Protein AF-A0A6N6T7V5-F1 (afdb_monomer_lite)

Structure (mmCIF, N/CA/C/O backbone):
data_AF-A0A6N6T7V5-F1
#
_entry.id   AF-A0A6N6T7V5-F1
#
loop_
_atom_site.group_PDB
_atom_site.id
_atom_site.type_symbol
_atom_site.label_atom_id
_atom_site.label_alt_id
_atom_site.label_comp_id
_atom_site.label_asym_id
_atom_site.label_entity_id
_atom_site.label_seq_id
_atom_site.pdbx_PDB_ins_code
_atom_site.Cartn_x
_atom_site.Cartn_y
_atom_site.Cartn_z
_atom_site.occupancy
_atom_site.B_iso_or_equiv
_atom_site.auth_seq_id
_atom_site.auth_comp_id
_atom_site.auth_asym_id
_atom_site.auth_atom_id
_atom_site.pdbx_PDB_model_num
ATOM 1 N N . MET A 1 1 ? 32.247 30.769 31.955 1.00 55.75 1 MET A N 1
ATOM 2 C CA . MET A 1 1 ? 31.343 29.947 32.799 1.00 55.75 1 MET A CA 1
ATOM 3 C C . MET A 1 1 ? 29.877 29.920 32.310 1.00 55.75 1 MET A C 1
ATOM 5 O O . MET A 1 1 ? 29.006 29.478 33.048 1.00 55.75 1 MET A O 1
ATOM 9 N N . THR A 1 2 ? 29.577 30.352 31.072 1.00 61.09 2 THR A N 1
ATOM 10 C CA . THR A 1 2 ? 28.196 30.536 30.562 1.00 61.09 2 THR A CA 1
ATOM 11 C C . THR A 1 2 ? 27.749 29.492 29.524 1.00 61.09 2 THR A C 1
ATOM 13 O O . THR A 1 2 ? 26.571 29.154 29.494 1.00 61.09 2 THR A O 1
ATOM 16 N N . ARG A 1 3 ? 28.673 28.904 28.740 1.00 61.72 3 ARG A N 1
ATOM 17 C CA . ARG A 1 3 ? 28.368 27.907 27.684 1.00 61.72 3 ARG A CA 1
ATOM 18 C C . ARG A 1 3 ? 27.784 26.577 28.196 1.00 61.72 3 ARG A C 1
ATOM 20 O O . ARG A 1 3 ? 26.954 25.975 27.527 1.00 61.72 3 ARG A O 1
ATOM 27 N N . GLY A 1 4 ? 28.186 26.123 29.386 1.00 66.94 4 GLY A N 1
ATOM 28 C CA . GLY A 1 4 ? 27.654 24.883 29.978 1.00 66.94 4 GLY A CA 1
ATOM 29 C C . GLY A 1 4 ? 26.211 25.027 30.472 1.00 66.94 4 GLY A C 1
ATOM 30 O O . GLY A 1 4 ? 25.406 24.114 30.321 1.00 66.94 4 GLY A O 1
ATOM 31 N N . LYS A 1 5 ? 25.858 26.213 30.987 1.00 67.75 5 LYS A N 1
ATOM 32 C CA . LYS A 1 5 ? 24.499 26.523 31.452 1.00 67.75 5 LYS A CA 1
ATOM 33 C C . LYS A 1 5 ? 23.520 26.672 30.283 1.00 67.75 5 LYS A C 1
ATOM 35 O O . LYS A 1 5 ? 22.391 26.213 30.391 1.00 67.75 5 LYS A O 1
ATOM 40 N N . SER A 1 6 ? 23.962 27.240 29.155 1.00 69.38 6 SER A N 1
ATOM 41 C CA . SER A 1 6 ? 23.141 27.334 27.940 1.00 69.38 6 SER A CA 1
ATOM 42 C C . SER A 1 6 ? 22.887 25.968 27.298 1.00 69.38 6 SER A C 1
ATOM 44 O O . SER A 1 6 ? 21.772 25.703 26.875 1.00 69.38 6 SER A O 1
ATOM 46 N N . LEU A 1 7 ? 23.879 25.071 27.267 1.00 73.38 7 LEU A N 1
ATOM 47 C CA . LEU A 1 7 ? 23.706 23.738 26.676 1.00 73.38 7 LEU A CA 1
ATOM 48 C C . LEU A 1 7 ? 22.769 22.851 27.513 1.00 73.38 7 LEU A C 1
ATOM 50 O O . LEU A 1 7 ? 21.906 22.174 26.962 1.00 73.38 7 LEU A O 1
ATOM 54 N N . ALA A 1 8 ? 22.885 22.921 28.843 1.00 77.31 8 ALA A N 1
ATOM 55 C CA . ALA A 1 8 ? 21.956 22.260 29.759 1.00 77.31 8 ALA A CA 1
ATOM 56 C C . ALA A 1 8 ? 20.521 22.802 29.617 1.00 77.31 8 ALA A C 1
ATOM 58 O O . ALA A 1 8 ? 19.566 22.031 29.647 1.00 77.31 8 ALA A O 1
ATOM 59 N N . PHE A 1 9 ? 20.370 24.113 29.401 1.00 80.44 9 PHE A N 1
ATOM 60 C CA . PHE A 1 9 ? 19.073 24.738 29.149 1.00 80.44 9 PHE A CA 1
ATOM 61 C C . PHE A 1 9 ? 18.451 24.272 27.822 1.00 80.44 9 PHE A C 1
ATOM 63 O O . PHE A 1 9 ? 17.286 23.892 27.805 1.00 80.44 9 PHE A O 1
ATOM 70 N N . LEU A 1 10 ? 19.223 24.215 26.728 1.00 82.56 10 LEU A N 1
ATOM 71 C CA . LEU A 1 10 ? 18.732 23.689 25.446 1.00 82.56 10 LEU A CA 1
ATOM 72 C C . LEU A 1 10 ? 18.331 22.210 25.538 1.00 82.56 10 LEU A C 1
ATOM 74 O O . LEU A 1 10 ? 17.295 21.826 25.000 1.00 82.56 10 LEU A O 1
ATOM 78 N N . ALA A 1 11 ? 19.120 21.388 26.235 1.00 80.44 11 ALA A N 1
ATOM 79 C CA . ALA A 1 11 ? 18.791 19.982 26.450 1.00 80.44 11 ALA A CA 1
ATOM 80 C C . ALA A 1 11 ? 17.488 19.824 27.250 1.00 80.44 11 ALA A C 1
ATOM 82 O O . ALA A 1 11 ? 16.631 19.029 26.875 1.00 80.44 11 ALA A O 1
ATOM 83 N N . ALA A 1 12 ? 17.296 20.628 28.300 1.00 81.50 12 ALA A N 1
ATOM 84 C CA . ALA A 1 12 ? 16.056 20.637 29.070 1.00 81.50 12 ALA A CA 1
ATOM 85 C C .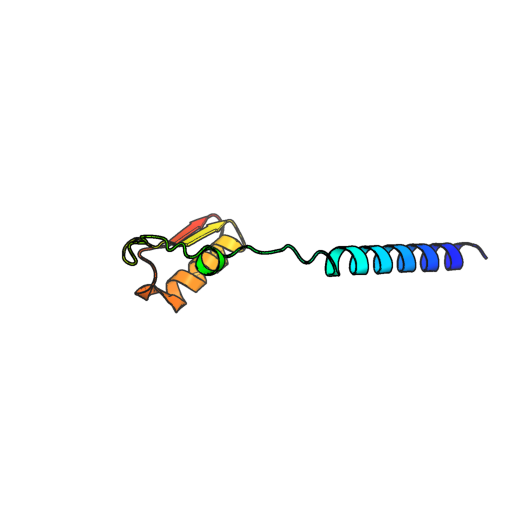 ALA A 1 12 ? 14.848 21.055 28.213 1.00 81.50 12 ALA A C 1
ATOM 87 O O . ALA A 1 12 ? 13.807 20.408 28.278 1.00 81.50 12 ALA A O 1
ATOM 88 N N . VAL A 1 13 ? 14.991 22.075 27.359 1.00 83.12 13 VAL A N 1
ATOM 89 C CA . VAL A 1 13 ? 13.926 22.508 26.437 1.00 83.12 13 VAL A CA 1
ATOM 90 C C . VAL A 1 13 ? 13.577 21.410 25.428 1.00 83.12 13 VAL A C 1
ATOM 92 O O . VAL A 1 13 ? 12.398 21.149 25.205 1.00 83.12 13 VAL A O 1
ATOM 95 N N . ALA A 1 14 ? 14.571 20.721 24.860 1.00 80.50 14 ALA A N 1
ATOM 96 C CA . ALA A 1 14 ? 14.341 19.613 23.931 1.00 80.50 14 ALA A CA 1
ATOM 97 C C . ALA A 1 14 ? 13.631 18.425 24.603 1.00 80.50 14 ALA A C 1
ATOM 99 O O . ALA A 1 14 ? 12.708 17.854 24.025 1.00 80.50 14 ALA A O 1
ATOM 100 N N . VAL A 1 15 ? 14.013 18.084 25.838 1.00 81.56 15 VAL A N 1
ATOM 101 C CA . VAL A 1 15 ? 13.363 17.021 26.621 1.00 81.56 15 VAL A CA 1
ATOM 102 C C . VAL A 1 15 ? 11.919 17.394 26.954 1.00 81.56 15 VAL A C 1
ATOM 104 O O . VAL A 1 15 ? 11.023 16.579 26.759 1.00 81.56 15 VAL A O 1
ATOM 107 N N . VAL A 1 16 ? 11.663 18.633 27.383 1.00 79.00 16 VAL A N 1
ATOM 108 C CA . VAL A 1 16 ? 10.299 19.120 27.645 1.00 79.00 16 VAL A CA 1
ATOM 109 C C . VAL A 1 16 ? 9.452 19.098 26.369 1.00 79.00 16 VAL A C 1
ATOM 111 O O . VAL A 1 16 ? 8.301 18.670 26.416 1.00 79.00 16 VAL A O 1
ATOM 114 N N . PHE A 1 17 ? 10.018 19.484 25.222 1.00 76.62 17 PHE A N 1
ATOM 115 C CA . PHE A 1 17 ? 9.323 19.436 23.935 1.00 76.62 17 PHE A CA 1
ATOM 116 C C . PHE A 1 17 ? 8.987 17.997 23.507 1.00 76.62 17 PHE A C 1
ATOM 118 O O . PHE A 1 17 ? 7.869 17.742 23.070 1.00 76.62 17 PHE A O 1
ATOM 125 N N . MET A 1 18 ? 9.906 17.041 23.693 1.00 75.25 18 MET A N 1
ATOM 126 C CA . MET A 1 18 ? 9.638 15.621 23.424 1.00 75.25 18 MET A CA 1
ATOM 127 C C . MET A 1 18 ? 8.585 15.020 24.365 1.00 75.25 18 MET A C 1
ATOM 129 O O . MET A 1 18 ? 7.765 14.214 23.936 1.00 75.25 18 MET A O 1
ATOM 133 N N . ILE A 1 19 ? 8.576 15.410 25.643 1.00 74.94 19 ILE A N 1
ATOM 134 C CA . ILE A 1 19 ? 7.550 14.959 26.595 1.00 74.94 19 ILE A CA 1
ATOM 135 C C . ILE A 1 19 ? 6.177 15.530 26.211 1.00 74.94 19 ILE A C 1
ATOM 137 O O . ILE A 1 19 ? 5.177 14.818 26.282 1.00 74.94 19 ILE A O 1
ATOM 141 N N . ALA A 1 20 ? 6.120 16.790 25.771 1.00 70.88 20 ALA A N 1
ATOM 142 C CA . ALA A 1 20 ? 4.877 17.436 25.357 1.00 70.88 20 ALA A CA 1
ATOM 143 C C . ALA A 1 20 ? 4.265 16.811 24.091 1.00 70.88 20 ALA A C 1
ATOM 145 O O . ALA A 1 20 ? 3.044 16.726 23.989 1.00 70.88 20 ALA A O 1
ATOM 146 N N . THR A 1 21 ? 5.079 16.338 23.141 1.00 65.81 21 THR A N 1
ATOM 147 C CA . THR A 1 21 ? 4.568 15.649 21.944 1.00 65.81 21 THR A CA 1
ATOM 148 C C . THR A 1 21 ? 4.198 14.188 22.204 1.00 65.81 21 THR A C 1
ATOM 150 O O . THR A 1 21 ? 3.331 13.658 21.515 1.00 65.81 21 THR A O 1
ATOM 153 N N . ALA A 1 22 ? 4.787 13.539 23.214 1.00 65.38 22 ALA A N 1
ATOM 154 C CA . ALA A 1 22 ? 4.480 12.152 23.570 1.00 65.38 22 ALA A CA 1
ATOM 155 C C . ALA A 1 22 ? 3.136 11.976 24.304 1.00 65.38 22 ALA A C 1
ATOM 157 O O . ALA A 1 22 ? 2.565 10.887 24.279 1.00 65.38 22 ALA A O 1
ATOM 158 N N . THR A 1 23 ? 2.621 13.020 24.963 1.00 59.84 23 THR A N 1
ATOM 159 C CA . THR A 1 23 ? 1.371 12.962 25.748 1.00 59.84 23 THR A CA 1
ATOM 160 C C . THR A 1 23 ? 0.139 13.471 25.005 1.00 59.84 23 THR A C 1
ATOM 162 O O . THR A 1 23 ? -0.962 13.435 25.557 1.00 59.84 23 THR A O 1
ATOM 165 N N . ALA A 1 24 ? 0.283 13.882 23.743 1.00 60.72 24 ALA A N 1
ATOM 166 C CA . ALA A 1 24 ? -0.843 14.172 22.865 1.00 60.72 24 ALA A CA 1
ATOM 167 C C . ALA A 1 24 ? -1.524 12.859 22.436 1.00 60.72 24 ALA A C 1
ATOM 169 O O . ALA A 1 24 ? -1.386 12.392 21.308 1.00 60.72 24 ALA A O 1
ATOM 170 N N . ALA A 1 25 ? -2.244 12.233 23.366 1.00 61.44 25 ALA A N 1
ATOM 171 C CA . ALA A 1 25 ? -3.145 11.137 23.060 1.00 61.44 25 ALA A CA 1
ATOM 172 C C . ALA A 1 25 ? -4.350 11.711 22.304 1.00 61.44 25 ALA A C 1
ATOM 174 O O . ALA A 1 25 ? -5.296 12.223 22.903 1.00 61.44 25 ALA A O 1
ATOM 175 N N . GLU A 1 26 ? -4.304 11.663 20.977 1.00 69.25 26 GLU A N 1
ATOM 176 C CA . GLU A 1 26 ? -5.469 11.967 20.156 1.00 69.25 26 GLU A CA 1
ATOM 177 C C . GLU A 1 26 ? -6.543 10.899 20.425 1.00 69.25 26 GLU A C 1
ATOM 179 O O . GLU A 1 26 ? -6.284 9.696 20.329 1.00 69.25 26 GLU A O 1
ATOM 184 N N . GLN A 1 27 ? -7.754 11.315 20.812 1.00 67.19 27 GLN A N 1
ATOM 185 C CA . GLN A 1 27 ? -8.887 10.399 20.946 1.00 67.19 27 GLN A CA 1
ATOM 186 C C . GLN A 1 27 ? -9.311 9.925 19.552 1.00 67.19 27 GLN A C 1
ATOM 188 O O . GLN A 1 27 ? -10.161 10.526 18.896 1.00 67.19 27 GLN A O 1
ATOM 193 N N . VAL A 1 28 ? -8.712 8.827 19.093 1.00 74.62 28 VAL A N 1
ATOM 194 C CA . VAL A 1 28 ? -9.051 8.212 17.810 1.00 74.62 28 VAL A CA 1
ATOM 195 C C . VAL A 1 28 ? -10.433 7.570 17.916 1.00 74.62 28 VAL A C 1
ATOM 197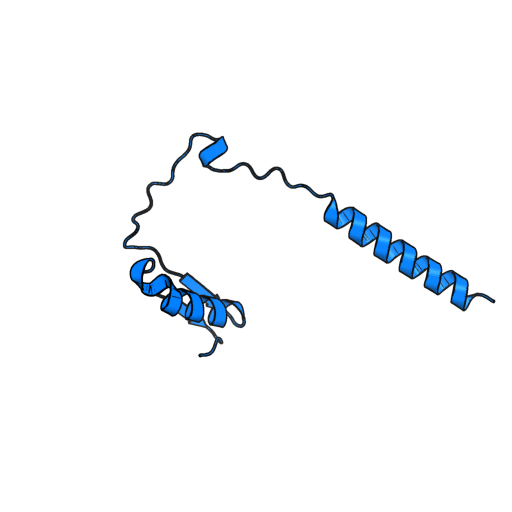 O O . VAL A 1 28 ? -10.597 6.442 18.384 1.00 74.62 28 VAL A O 1
ATOM 200 N N . THR A 1 29 ? -11.453 8.292 17.461 1.00 79.69 29 THR A N 1
ATOM 201 C CA . THR A 1 29 ? -12.788 7.723 17.277 1.00 79.69 29 THR A CA 1
ATOM 202 C C . THR A 1 29 ? -12.753 6.806 16.061 1.00 79.69 29 THR A C 1
ATOM 204 O O . THR A 1 29 ? -12.684 7.256 14.918 1.00 79.69 29 THR A O 1
ATOM 207 N N . THR A 1 30 ? -12.776 5.497 16.299 1.00 87.25 30 THR A N 1
ATOM 208 C CA . THR A 1 30 ? -12.818 4.516 15.212 1.00 87.25 30 THR A CA 1
ATOM 209 C C . THR A 1 30 ? -14.237 4.389 14.665 1.00 87.25 30 THR A C 1
ATOM 211 O O . THR A 1 30 ? -15.221 4.547 15.388 1.00 87.25 30 THR A O 1
ATOM 214 N N . LEU A 1 31 ? -14.363 4.015 13.389 1.00 84.31 31 LEU A N 1
ATOM 215 C CA . LEU A 1 31 ? -15.657 3.670 12.787 1.00 84.31 31 LEU A CA 1
ATOM 216 C C . LEU A 1 31 ? -16.397 2.601 13.610 1.00 84.31 31 LEU A C 1
ATOM 218 O O . LEU A 1 31 ? -17.602 2.717 13.827 1.00 84.31 31 LEU A O 1
ATOM 222 N N . ALA A 1 32 ? -15.653 1.622 14.138 1.00 83.25 32 ALA A N 1
ATOM 223 C CA . ALA A 1 32 ? -16.180 0.589 15.025 1.00 83.25 32 ALA A CA 1
ATOM 224 C C . ALA A 1 32 ? -16.749 1.172 16.330 1.00 83.25 32 ALA A C 1
ATOM 226 O O . ALA A 1 32 ? -17.853 0.804 16.722 1.00 83.25 32 ALA A O 1
ATOM 227 N N . GLY A 1 33 ? -16.052 2.127 16.955 1.00 84.75 33 GLY A N 1
ATOM 228 C CA . GLY A 1 33 ? -16.524 2.829 18.154 1.00 84.75 33 GLY A CA 1
ATOM 229 C C . GLY A 1 33 ? -17.793 3.657 17.926 1.00 84.75 33 GLY A C 1
ATOM 230 O O . GLY A 1 33 ? -18.551 3.891 18.860 1.00 84.75 33 GLY A O 1
ATOM 231 N N . MET A 1 34 ? -18.069 4.043 16.677 1.00 84.88 34 MET A N 1
ATOM 232 C CA . MET A 1 34 ? -19.302 4.732 16.276 1.00 84.88 34 MET A CA 1
ATOM 233 C C . MET A 1 34 ? -20.420 3.776 15.825 1.00 84.88 34 MET A C 1
ATOM 235 O O . MET A 1 34 ? -21.449 4.243 15.335 1.00 84.88 34 MET A O 1
ATOM 239 N N . GLY A 1 35 ? -20.211 2.454 15.887 1.00 87.75 35 GLY A N 1
ATOM 240 C CA . GLY A 1 35 ? -21.135 1.461 15.325 1.00 87.75 35 GLY A CA 1
ATOM 241 C C . GLY A 1 35 ? -21.280 1.540 13.798 1.00 87.75 35 GLY A C 1
ATOM 242 O O . GLY A 1 35 ? -22.235 1.009 13.234 1.00 87.75 35 GLY A O 1
ATOM 243 N N . LYS A 1 36 ? -20.355 2.220 13.107 1.00 87.06 36 LYS A N 1
ATOM 244 C CA . LYS A 1 36 ? -20.380 2.423 11.655 1.00 87.06 36 LYS A CA 1
ATOM 245 C C . LYS A 1 36 ? -19.467 1.418 10.957 1.00 87.06 36 LYS A C 1
ATOM 247 O O . LYS A 1 36 ? -18.357 1.139 11.401 1.00 87.06 36 LYS A O 1
ATOM 252 N N . LYS A 1 37 ? -19.911 0.915 9.804 1.00 89.56 37 LYS A N 1
ATOM 253 C CA . LYS A 1 37 ? -19.113 0.054 8.923 1.00 89.56 37 LYS A CA 1
ATOM 254 C C . LYS A 1 37 ? -19.111 0.61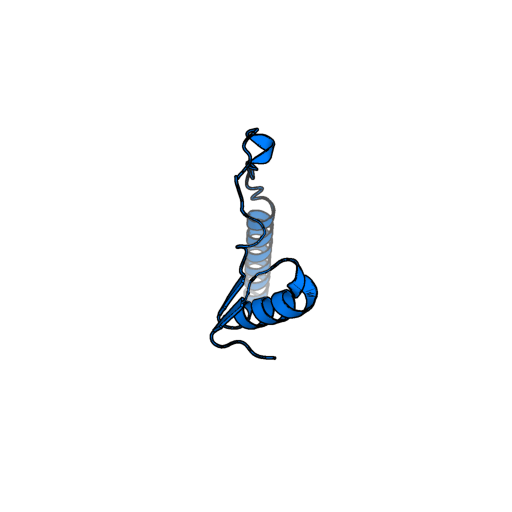9 7.510 1.00 89.56 37 LYS A C 1
ATOM 256 O O . LYS A 1 37 ? -20.157 1.003 6.992 1.00 89.56 37 LYS A O 1
ATOM 261 N N . LEU A 1 38 ? -17.941 0.639 6.879 1.00 90.56 38 LEU A N 1
ATOM 262 C CA . LEU A 1 38 ? -17.826 0.997 5.470 1.00 90.56 38 LEU A CA 1
ATOM 263 C C . LEU A 1 38 ? -18.249 -0.186 4.594 1.00 90.56 38 LEU A C 1
ATOM 265 O O . LEU A 1 38 ? -17.875 -1.335 4.844 1.00 90.56 38 LEU A O 1
ATOM 269 N N . ARG A 1 39 ? -19.015 0.108 3.544 1.00 92.94 39 ARG A N 1
ATOM 270 C CA . ARG A 1 39 ? -19.323 -0.838 2.468 1.00 92.94 39 ARG A CA 1
ATOM 271 C C . ARG A 1 39 ? -18.169 -0.821 1.463 1.00 92.94 39 ARG A C 1
ATOM 273 O O . ARG A 1 39 ? -18.245 -0.135 0.453 1.00 92.94 39 ARG A O 1
ATOM 280 N N . ILE A 1 40 ? -17.083 -1.514 1.799 1.00 93.44 40 ILE A N 1
ATOM 281 C CA . ILE A 1 40 ? -15.884 -1.629 0.956 1.00 93.44 40 ILE A CA 1
ATOM 282 C C . ILE A 1 40 ? -16.036 -2.859 0.060 1.00 93.44 40 ILE A C 1
ATOM 284 O O . ILE A 1 40 ? -16.249 -3.961 0.572 1.00 93.44 40 ILE A O 1
ATOM 288 N N . ASP A 1 41 ? -15.883 -2.676 -1.249 1.00 95.94 41 ASP A N 1
ATOM 289 C CA . ASP A 1 41 ? -15.627 -3.784 -2.166 1.00 95.94 41 ASP A CA 1
ATOM 290 C C . ASP A 1 41 ? -14.150 -4.184 -2.057 1.00 95.94 41 ASP A C 1
ATOM 292 O O . ASP A 1 41 ? -13.250 -3.399 -2.364 1.00 95.94 41 ASP A O 1
ATOM 296 N N . LYS A 1 42 ? -13.901 -5.400 -1.566 1.00 95.31 42 LYS A N 1
ATOM 297 C CA . LYS A 1 42 ? -12.542 -5.894 -1.324 1.00 95.31 42 LYS A CA 1
ATOM 298 C C . LYS A 1 42 ? -11.777 -6.151 -2.619 1.00 95.31 42 LYS A C 1
ATOM 300 O O . LYS A 1 42 ? -10.554 -6.094 -2.601 1.00 95.31 42 LYS A O 1
ATOM 305 N N . GLU A 1 43 ? -12.473 -6.383 -3.730 1.00 97.00 43 GLU A N 1
ATOM 306 C CA . GLU A 1 43 ? -11.842 -6.624 -5.031 1.00 97.00 43 GLU A CA 1
ATOM 307 C C . GLU A 1 43 ? -11.309 -5.333 -5.670 1.00 97.00 43 GLU A C 1
ATOM 309 O O . GLU A 1 43 ? -10.585 -5.379 -6.662 1.00 97.00 43 GLU A O 1
ATOM 314 N N . GLN A 1 44 ? -11.649 -4.171 -5.101 1.00 97.56 44 GLN A N 1
ATOM 315 C 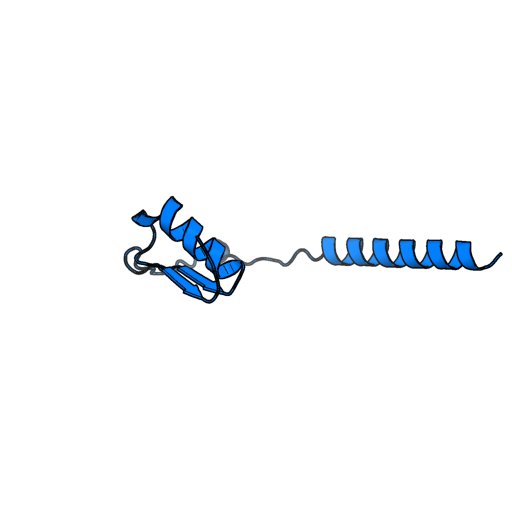CA . GLN A 1 44 ? -11.314 -2.843 -5.626 1.00 97.56 44 GLN A CA 1
ATOM 316 C C . GLN A 1 44 ? -10.283 -2.094 -4.780 1.00 97.56 44 GLN A C 1
ATOM 318 O O . GLN A 1 44 ? -10.091 -0.892 -4.954 1.00 97.56 44 GLN A O 1
ATOM 323 N N . ILE A 1 45 ? -9.616 -2.774 -3.849 1.00 98.06 45 ILE A N 1
ATOM 324 C CA . ILE A 1 45 ? -8.600 -2.142 -3.006 1.00 98.06 45 ILE A CA 1
ATOM 325 C C . ILE A 1 45 ? -7.304 -1.991 -3.807 1.00 98.06 45 ILE A C 1
ATOM 327 O O . ILE A 1 45 ? -6.831 -2.943 -4.417 1.00 98.06 45 ILE A O 1
ATOM 331 N N . SER A 1 46 ? -6.691 -0.811 -3.776 1.00 98.31 46 SER A N 1
ATOM 332 C CA . SER A 1 46 ? -5.372 -0.546 -4.362 1.00 98.31 46 SER A CA 1
ATOM 333 C C . SER A 1 46 ? -4.488 0.214 -3.380 1.00 98.31 46 SER A C 1
ATOM 335 O O . SER A 1 46 ? -4.990 0.857 -2.459 1.00 98.31 46 SER A O 1
ATOM 337 N N . VAL A 1 47 ? -3.175 0.189 -3.600 1.00 98.50 47 VAL A N 1
ATOM 338 C CA . VAL A 1 47 ? -2.192 0.942 -2.803 1.00 98.50 47 VAL A CA 1
ATOM 339 C C . VAL A 1 47 ? -1.383 1.877 -3.700 1.00 98.50 47 VAL A C 1
ATOM 341 O O . VAL A 1 47 ? -1.119 1.560 -4.852 1.00 98.50 47 VAL A O 1
ATOM 344 N N . SER A 1 48 ? -0.974 3.046 -3.221 1.00 98.50 48 SER A N 1
ATOM 345 C CA . SER A 1 48 ? -0.096 3.929 -3.997 1.00 98.50 48 SER A CA 1
ATOM 346 C C . SER A 1 48 ? 0.802 4.770 -3.104 1.00 98.50 48 SER A C 1
ATOM 348 O O . SER A 1 48 ? 0.450 5.021 -1.953 1.00 98.50 48 SER A O 1
ATOM 350 N N . GLY A 1 49 ? 1.913 5.269 -3.642 1.00 98.62 49 GLY A N 1
ATOM 351 C CA . GLY A 1 49 ? 2.776 6.191 -2.913 1.00 98.62 49 GLY A CA 1
ATOM 352 C C . GLY A 1 49 ? 3.882 6.824 -3.752 1.00 98.62 49 GLY A C 1
ATOM 353 O O . GLY A 1 49 ? 4.119 6.439 -4.899 1.00 98.62 49 GLY A O 1
ATOM 354 N N . ILE A 1 50 ? 4.559 7.805 -3.147 1.00 98.62 50 ILE A N 1
ATOM 355 C CA . ILE A 1 50 ? 5.696 8.530 -3.722 1.00 98.62 50 ILE A CA 1
ATOM 356 C C . ILE A 1 50 ? 6.962 8.345 -2.875 1.00 98.62 50 ILE A C 1
ATOM 358 O O . ILE A 1 50 ? 6.869 8.319 -1.647 1.00 98.62 50 ILE A O 1
ATOM 362 N N . SER A 1 51 ? 8.141 8.243 -3.501 1.00 97.88 51 SER A N 1
ATOM 363 C CA . SER A 1 51 ? 9.432 8.104 -2.801 1.00 97.88 51 SER A CA 1
ATOM 364 C C . SER A 1 51 ? 9.421 6.892 -1.858 1.00 97.88 51 SER A C 1
ATOM 366 O O . SER A 1 51 ? 9.067 5.797 -2.299 1.00 97.88 51 SER A O 1
ATOM 368 N N . SER A 1 52 ? 9.717 7.052 -0.564 1.00 97.94 52 SER A N 1
ATOM 369 C CA . SER A 1 52 ? 9.602 5.984 0.443 1.00 97.94 52 SER A CA 1
ATOM 370 C C . SER A 1 52 ? 8.205 5.346 0.493 1.00 97.94 52 SER A C 1
ATOM 372 O O . SER A 1 52 ? 8.087 4.143 0.720 1.00 97.94 52 SER A O 1
ATOM 374 N N . GLY A 1 53 ? 7.146 6.106 0.195 1.00 98.50 53 GLY A N 1
ATOM 375 C CA . GLY A 1 53 ? 5.793 5.573 0.028 1.00 98.50 53 GLY A CA 1
ATOM 376 C C . GLY A 1 53 ? 5.622 4.740 -1.247 1.00 98.50 53 GLY A C 1
ATOM 377 O O . GLY A 1 53 ? 4.835 3.801 -1.261 1.00 98.50 53 GLY A O 1
ATOM 378 N N . GLY A 1 54 ? 6.374 5.042 -2.308 1.00 98.56 54 GLY A N 1
ATOM 379 C CA . GLY A 1 54 ? 6.423 4.239 -3.532 1.00 98.56 54 GLY A CA 1
ATOM 380 C C . GLY A 1 54 ? 7.101 2.885 -3.302 1.00 98.56 54 GLY A C 1
ATOM 381 O O . GLY A 1 54 ? 6.569 1.864 -3.729 1.00 98.56 54 GLY A O 1
ATOM 382 N N . PHE A 1 55 ? 8.211 2.858 -2.554 1.00 98.56 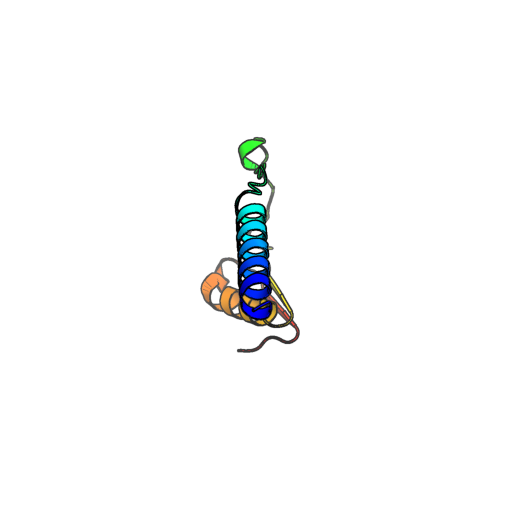55 PHE A N 1
ATOM 383 C CA . PHE A 1 55 ? 8.822 1.604 -2.089 1.00 98.56 55 PHE A CA 1
ATOM 384 C C . PHE A 1 55 ? 7.839 0.791 -1.237 1.00 98.56 55 PHE A C 1
ATOM 386 O O . PHE A 1 55 ? 7.667 -0.401 -1.459 1.00 98.56 55 PHE A O 1
ATOM 393 N N . MET A 1 56 ? 7.124 1.429 -0.305 1.00 98.56 56 MET A N 1
ATOM 394 C CA . MET A 1 56 ? 6.112 0.738 0.501 1.00 98.56 56 MET A CA 1
ATOM 395 C C . MET A 1 56 ? 4.985 0.156 -0.361 1.00 98.56 56 MET A C 1
ATOM 397 O O . MET A 1 56 ? 4.625 -1.006 -0.180 1.00 98.56 56 MET A O 1
ATOM 401 N N . ALA A 1 57 ? 4.466 0.924 -1.325 1.00 98.69 57 ALA A N 1
ATOM 402 C CA . ALA A 1 57 ? 3.431 0.452 -2.239 1.00 98.69 57 ALA A CA 1
ATOM 403 C C . ALA A 1 57 ? 3.897 -0.770 -3.048 1.00 98.69 57 ALA A C 1
ATOM 405 O O . ALA A 1 57 ? 3.118 -1.707 -3.211 1.00 98.69 57 ALA A O 1
ATOM 406 N N . HIS A 1 58 ? 5.164 -0.800 -3.480 1.00 98.19 58 HIS A N 1
ATOM 407 C CA . HIS A 1 58 ? 5.774 -1.978 -4.102 1.00 98.19 58 HIS A CA 1
ATOM 408 C C . HIS A 1 58 ? 5.749 -3.178 -3.154 1.00 98.19 58 HIS A C 1
ATOM 410 O O . HIS A 1 58 ? 5.134 -4.201 -3.463 1.00 98.19 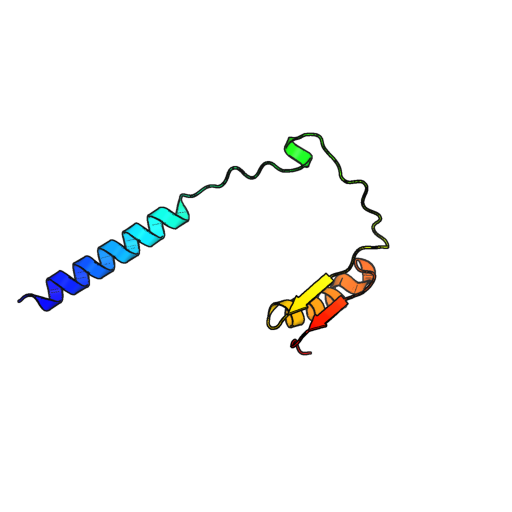58 HIS A O 1
ATOM 416 N N . GLN A 1 59 ? 6.386 -3.052 -1.988 1.00 98.44 59 GLN A N 1
ATOM 417 C CA . GLN A 1 59 ? 6.536 -4.161 -1.046 1.00 98.44 59 GLN A CA 1
ATOM 418 C C . GLN A 1 59 ? 5.177 -4.716 -0.617 1.00 98.44 59 GLN A C 1
ATOM 420 O O . GLN A 1 59 ? 4.995 -5.930 -0.538 1.00 98.44 59 GLN A O 1
ATOM 425 N N . PHE A 1 60 ? 4.197 -3.837 -0.405 1.00 98.50 60 PHE A N 1
ATOM 426 C CA . PHE A 1 60 ? 2.834 -4.234 -0.085 1.00 98.50 60 PHE A CA 1
ATOM 427 C C . PHE A 1 60 ? 2.169 -4.979 -1.245 1.00 98.50 60 PHE A C 1
ATOM 429 O O . PHE A 1 60 ? 1.519 -5.998 -1.022 1.00 98.50 60 PHE A O 1
ATOM 436 N N . HIS A 1 61 ? 2.345 -4.505 -2.481 1.00 97.94 61 HIS A N 1
ATOM 437 C CA . HIS A 1 61 ? 1.787 -5.166 -3.655 1.00 97.94 61 HIS A CA 1
ATOM 438 C C . HIS A 1 61 ? 2.327 -6.584 -3.834 1.00 97.94 61 HIS A C 1
ATOM 440 O O . HIS A 1 61 ? 1.559 -7.479 -4.160 1.00 97.94 61 HIS A O 1
ATOM 446 N N . VAL A 1 62 ? 3.615 -6.811 -3.572 1.00 97.12 62 VAL A N 1
ATOM 447 C CA . VAL A 1 62 ? 4.222 -8.144 -3.672 1.00 97.12 62 VAL A CA 1
ATOM 448 C C . VAL A 1 62 ? 3.789 -9.032 -2.504 1.00 97.12 62 VAL A C 1
ATOM 450 O O . VAL A 1 62 ? 3.247 -10.116 -2.719 1.00 97.12 62 VAL A O 1
ATOM 453 N N . ALA A 1 63 ? 3.979 -8.568 -1.267 1.00 98.38 63 ALA A N 1
ATOM 454 C CA . ALA A 1 63 ? 3.726 -9.362 -0.064 1.00 98.38 63 ALA A CA 1
ATOM 455 C C . ALA A 1 63 ? 2.233 -9.650 0.180 1.00 98.38 63 ALA A C 1
ATOM 457 O O . ALA A 1 63 ? 1.886 -10.667 0.780 1.00 98.38 63 ALA A O 1
ATOM 458 N N . HIS A 1 64 ? 1.344 -8.768 -0.286 1.00 98.00 64 HIS A N 1
ATOM 459 C CA . HIS A 1 64 ? -0.103 -8.851 -0.086 1.00 98.00 64 HIS A CA 1
ATOM 460 C C . HIS A 1 64 ? -0.885 -8.758 -1.401 1.00 98.00 64 HIS A C 1
ATOM 462 O O . HIS A 1 64 ? -2.002 -8.244 -1.416 1.00 98.00 64 HIS A O 1
ATOM 468 N N . SER A 1 65 ? -0.327 -9.277 -2.497 1.00 96.94 65 SER A N 1
ATOM 469 C CA . SER A 1 65 ? -0.940 -9.252 -3.837 1.00 96.94 65 SER A CA 1
ATOM 470 C C . SER A 1 65 ? -2.384 -9.761 -3.869 1.00 96.94 65 SER A C 1
ATOM 472 O O . SER A 1 65 ? -3.218 -9.185 -4.556 1.00 96.94 65 SER A O 1
ATOM 474 N N . ALA A 1 66 ? -2.726 -10.772 -3.065 1.00 97.38 66 ALA A N 1
ATOM 475 C CA . ALA A 1 66 ? -4.096 -11.286 -2.964 1.00 97.38 66 ALA A CA 1
ATOM 476 C C . ALA A 1 66 ? -5.110 -10.281 -2.373 1.00 97.38 66 ALA A C 1
ATOM 478 O O . ALA A 1 66 ? -6.314 -10.448 -2.549 1.00 97.38 66 ALA A O 1
ATOM 479 N N . ASN A 1 67 ? -4.639 -9.251 -1.665 1.00 96.94 67 ASN A N 1
ATOM 480 C CA . ASN A 1 67 ? -5.476 -8.264 -0.980 1.00 96.94 67 ASN A CA 1
ATOM 481 C C . ASN A 1 67 ? -5.654 -6.963 -1.777 1.00 96.94 67 ASN A C 1
ATOM 483 O O . ASN A 1 67 ? -6.445 -6.115 -1.362 1.00 96.94 67 ASN A O 1
ATOM 487 N N . VAL A 1 68 ? -4.901 -6.765 -2.865 1.00 97.69 68 VAL A N 1
ATOM 488 C CA . VAL A 1 68 ? -4.941 -5.535 -3.665 1.00 97.69 68 VAL A CA 1
ATOM 489 C C . VAL A 1 68 ? -5.062 -5.840 -5.148 1.00 97.69 68 VAL A C 1
ATOM 491 O O . VAL A 1 68 ? -4.356 -6.673 -5.701 1.00 97.69 68 VAL A O 1
ATOM 494 N N . ARG A 1 69 ? -5.915 -5.080 -5.825 1.00 97.81 69 ARG A N 1
ATOM 495 C CA . ARG A 1 69 ? -6.098 -5.126 -7.272 1.00 97.81 69 ARG A CA 1
ATOM 496 C C . ARG A 1 69 ? -4.890 -4.584 -8.038 1.00 97.81 69 ARG A C 1
ATOM 498 O O . ARG A 1 69 ? -4.681 -4.949 -9.189 1.00 97.81 69 ARG A O 1
ATOM 505 N N . GLY A 1 70 ? -4.113 -3.693 -7.422 1.00 97.81 70 GLY A N 1
ATOM 506 C CA . GLY A 1 70 ? -2.942 -3.085 -8.049 1.00 97.81 70 GLY A CA 1
ATOM 507 C C . GLY A 1 70 ? -2.237 -2.062 -7.165 1.00 97.81 70 GLY A C 1
ATOM 508 O O . GLY A 1 70 ? -2.720 -1.722 -6.077 1.00 97.81 70 GLY A O 1
ATOM 509 N N . ALA A 1 71 ? -1.100 -1.568 -7.662 1.00 98.31 71 ALA A N 1
ATOM 510 C CA . ALA A 1 71 ? -0.315 -0.540 -6.997 1.00 98.31 71 ALA A CA 1
ATOM 511 C C . ALA A 1 71 ? 0.147 0.591 -7.928 1.00 98.31 71 ALA A C 1
ATOM 513 O O . ALA A 1 71 ? 0.545 0.350 -9.064 1.00 98.31 71 ALA A O 1
ATOM 514 N N . GLY A 1 72 ? 0.117 1.826 -7.423 1.00 98.31 72 GLY A N 1
ATOM 515 C CA . GLY A 1 72 ? 0.669 3.013 -8.080 1.00 98.31 72 GLY A CA 1
ATOM 516 C C . GLY A 1 72 ? 1.974 3.462 -7.423 1.00 98.31 72 GLY A C 1
ATOM 517 O O . GLY A 1 72 ? 1.962 3.956 -6.297 1.00 98.31 72 GLY A O 1
ATOM 518 N N . ILE A 1 73 ? 3.101 3.315 -8.118 1.00 98.50 73 ILE A N 1
ATOM 519 C CA . ILE A 1 73 ? 4.439 3.586 -7.574 1.00 98.50 73 ILE A CA 1
ATOM 520 C C . ILE A 1 73 ? 5.043 4.787 -8.301 1.00 98.50 73 ILE A C 1
ATOM 522 O O . ILE A 1 73 ? 5.355 4.699 -9.486 1.00 98.50 73 ILE A O 1
ATOM 526 N N . ILE A 1 74 ? 5.235 5.904 -7.597 1.00 98.50 74 ILE A N 1
ATOM 527 C CA . ILE A 1 74 ? 5.827 7.125 -8.162 1.00 98.50 74 ILE A CA 1
ATOM 528 C C . ILE A 1 74 ? 7.179 7.390 -7.502 1.00 98.50 74 ILE A C 1
ATOM 530 O O . ILE A 1 74 ? 7.268 7.491 -6.284 1.00 98.50 74 ILE A O 1
ATOM 534 N N . ALA A 1 75 ? 8.250 7.508 -8.292 1.00 98.06 75 ALA A N 1
ATOM 535 C CA . ALA A 1 75 ? 9.609 7.735 -7.776 1.00 98.06 75 ALA A CA 1
ATOM 536 C C . ALA A 1 75 ? 10.015 6.770 -6.631 1.00 98.06 75 ALA A C 1
ATOM 538 O O . ALA A 1 75 ? 10.722 7.165 -5.707 1.00 98.06 75 ALA A O 1
ATOM 539 N N . GLY A 1 76 ? 9.512 5.531 -6.666 1.00 96.06 76 GLY A N 1
ATOM 540 C CA . GLY A 1 76 ? 9.919 4.435 -5.781 1.00 96.06 76 GLY A CA 1
ATOM 541 C C . GLY A 1 76 ? 10.996 3.564 -6.431 1.00 96.06 76 GLY A C 1
ATOM 542 O O . GLY A 1 76 ? 11.649 3.990 -7.384 1.00 96.06 76 GLY A O 1
ATOM 543 N N . GLY A 1 77 ? 11.149 2.328 -5.961 1.00 91.62 77 GLY A N 1
ATOM 544 C CA . GLY A 1 77 ? 12.091 1.366 -6.533 1.00 91.62 77 GLY A CA 1
ATOM 545 C C . GLY A 1 77 ? 11.648 -0.090 -6.367 1.00 91.62 77 GLY A C 1
ATOM 546 O O . GLY A 1 77 ? 10.499 -0.329 -5.979 1.00 91.62 77 GLY A O 1
ATOM 547 N N . PRO A 1 78 ? 12.526 -1.040 -6.734 1.00 82.12 78 PRO A N 1
ATOM 548 C CA . PRO A 1 78 ? 12.365 -2.466 -6.460 1.00 82.12 78 PRO A CA 1
ATOM 549 C C . PRO A 1 78 ? 12.408 -2.802 -4.968 1.00 82.12 78 PRO A C 1
ATOM 551 O O . PRO A 1 78 ? 13.018 -2.022 -4.197 1.00 82.12 78 PRO A O 1
#

Radius of gyration: 22.01 Å; chains: 1; bounding box: 52×42×41 Å

Sequence (78 aa):
MTRGKSLAFLAAVAVVFMIATATAAEQVTTLAGMGKKLRIDKEQISVSGISSGGFMAHQFHVAHSANVRGAGIIAGGP

Foldseek 3Di:
DVVVVVVVVVVVVVVVVVVVVVPPPDPDCDCVVVVHDDPDDQLAAAAEDEAVSLQVSVVCCVVVVVRHNYYHHHNYDD

pLDDT: mean 86.51, std 12.88, range [55.75, 98.69]

Secondary structure (DSSP, 8-state):
--HHHHHHHHHHHHHHHHHHHHT-------TTTTT------GGG-EEEEETHHHHHHHHHHHHTGGG-SEEEEES---